Protein AF-A0A9N9H6V6-F1 (afdb_monomer_lite)

Radius of gyration: 28.89 Å; chains: 1; bounding box: 121×27×50 Å

Organism: NCBI:txid144539

Sequence (124 aa):
MPETIVQVNAAFPKPWKKKGILEARKWTPQAKNPKLVHQGFILYSNEDTIVSGQAYLSTGIEVHLPEGMAAMVSSIEGISTVGQPIAKLSLIPLASAQLVTAGQKQEVQPSPFVKNLTPDQEAR

Foldseek 3Di:
DDDDPDPDDDPDQDDWDDDPQKIKTAGDPLADDWDDDPFFTFAAASAADADDDDDDTDRRMDMDHDPQKDWDWAADDDGHHRGDGGITIGIDGNPPPPPPPPPDDPPPPDDPDDPDPDDPPDDD

pLDDT: mean 78.69, std 17.93, range [36.62, 96.75]

Structure (mmCIF, N/CA/C/O backbone):
data_AF-A0A9N9H6V6-F1
#
_entry.id   AF-A0A9N9H6V6-F1
#
loop_
_atom_site.group_PDB
_atom_site.id
_atom_site.type_symbol
_atom_site.label_atom_id
_atom_site.label_alt_id
_atom_site.label_comp_id
_atom_site.label_asym_id
_atom_site.label_entity_id
_atom_site.label_seq_id
_atom_site.pdbx_PDB_ins_code
_atom_site.Cartn_x
_atom_site.Cartn_y
_atom_site.Cartn_z
_atom_site.occupancy
_atom_site.B_iso_or_equiv
_atom_site.auth_seq_id
_atom_site.auth_comp_id
_atom_site.auth_asym_id
_atom_site.auth_atom_id
_atom_site.pdbx_PDB_model_num
ATOM 1 N N . MET A 1 1 ? 47.845 -2.190 16.247 1.00 60.12 1 MET A N 1
ATOM 2 C CA . MET A 1 1 ? 47.182 -1.501 15.119 1.00 60.12 1 MET A CA 1
ATOM 3 C C . MET A 1 1 ? 45.756 -1.211 15.562 1.00 60.12 1 MET A C 1
ATOM 5 O O . MET A 1 1 ? 45.148 -2.147 16.063 1.00 60.12 1 MET A O 1
ATOM 9 N N . PRO A 1 2 ? 45.246 0.031 15.512 1.00 66.06 2 PRO A N 1
ATOM 10 C CA . PRO A 1 2 ? 43.858 0.288 15.883 1.00 66.06 2 PRO A CA 1
ATOM 11 C C . PRO A 1 2 ? 42.924 -0.251 14.794 1.00 66.06 2 PRO A C 1
ATOM 13 O O . PRO A 1 2 ? 43.067 0.083 13.618 1.00 66.06 2 PRO A O 1
ATOM 16 N N . GLU A 1 3 ? 41.989 -1.110 15.188 1.00 65.75 3 GLU A N 1
ATOM 17 C CA . GLU A 1 3 ? 40.934 -1.615 14.315 1.00 65.75 3 GLU A CA 1
ATOM 18 C C . GLU A 1 3 ? 39.968 -0.474 13.992 1.00 65.75 3 GLU A C 1
ATOM 20 O O . GLU A 1 3 ? 39.376 0.144 14.877 1.00 65.75 3 GLU A O 1
ATOM 25 N N . THR A 1 4 ? 39.826 -0.158 12.707 1.00 71.06 4 THR A N 1
ATOM 26 C CA . THR A 1 4 ? 38.806 0.788 12.254 1.00 71.06 4 THR A CA 1
ATOM 27 C C . THR A 1 4 ? 37.481 0.041 12.186 1.00 71.06 4 THR A C 1
ATOM 29 O O . THR A 1 4 ? 37.255 -0.751 11.273 1.00 71.06 4 THR A O 1
ATOM 32 N N . ILE A 1 5 ? 36.603 0.279 13.158 1.00 69.50 5 ILE A N 1
ATOM 33 C CA . ILE A 1 5 ? 35.233 -0.236 13.131 1.00 69.50 5 ILE A CA 1
ATOM 34 C C . ILE A 1 5 ? 34.461 0.562 12.076 1.00 69.50 5 ILE A C 1
ATOM 36 O O . ILE A 1 5 ? 34.064 1.705 12.303 1.00 69.50 5 ILE A O 1
ATOM 40 N N . VAL A 1 6 ? 34.253 -0.031 10.901 1.00 67.94 6 VAL A N 1
ATOM 41 C CA . VAL A 1 6 ? 33.362 0.532 9.881 1.00 67.94 6 VAL A CA 1
ATOM 42 C C . VAL A 1 6 ? 31.928 0.227 10.300 1.00 67.94 6 VAL A C 1
ATOM 44 O O . VAL A 1 6 ? 31.446 -0.894 10.151 1.00 67.94 6 VAL A O 1
ATOM 47 N N . GLN A 1 7 ? 31.234 1.224 10.844 1.00 68.25 7 GLN A N 1
ATOM 48 C CA . GLN A 1 7 ? 29.812 1.110 11.148 1.00 68.25 7 GLN A CA 1
ATOM 49 C C . GLN A 1 7 ? 29.014 1.066 9.834 1.00 68.25 7 GLN A C 1
ATOM 51 O O . GLN A 1 7 ? 28.751 2.092 9.204 1.00 68.25 7 GLN A O 1
ATOM 56 N N . VAL A 1 8 ? 28.629 -0.137 9.405 1.00 69.75 8 VAL A N 1
ATOM 57 C CA . VAL A 1 8 ? 27.751 -0.341 8.247 1.00 69.75 8 VAL A CA 1
ATOM 58 C C . VAL A 1 8 ? 26.317 -0.027 8.669 1.00 69.75 8 VAL A C 1
ATOM 60 O O . VAL A 1 8 ? 25.611 -0.872 9.214 1.00 69.75 8 VAL A O 1
ATOM 63 N N . ASN A 1 9 ? 25.864 1.202 8.426 1.00 74.00 9 ASN A N 1
ATOM 64 C CA . ASN A 1 9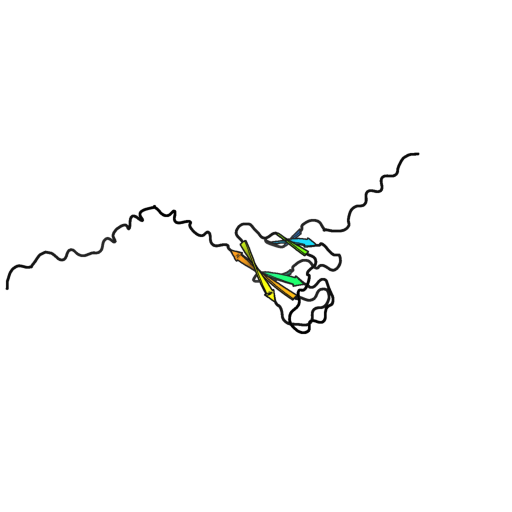 ? 24.448 1.532 8.569 1.00 74.00 9 ASN A CA 1
ATOM 65 C C . ASN A 1 9 ? 23.681 0.940 7.379 1.00 74.00 9 ASN A C 1
ATOM 67 O O . ASN A 1 9 ? 23.828 1.401 6.245 1.00 74.00 9 ASN A O 1
ATOM 71 N N . ALA A 1 10 ? 22.859 -0.081 7.631 1.00 76.81 10 ALA A N 1
ATOM 72 C CA . ALA A 1 10 ? 21.990 -0.654 6.611 1.00 76.81 10 ALA A CA 1
ATOM 73 C C . ALA A 1 10 ? 21.086 0.443 6.019 1.00 76.81 10 ALA A C 1
ATOM 75 O O . ALA A 1 10 ? 20.392 1.164 6.737 1.00 76.81 10 ALA A O 1
ATOM 76 N N . ALA A 1 11 ? 21.092 0.589 4.691 1.00 86.75 11 ALA A N 1
ATOM 77 C CA . ALA A 1 11 ? 20.320 1.634 4.018 1.00 86.75 11 ALA A CA 1
ATOM 78 C C . ALA A 1 11 ? 18.799 1.419 4.129 1.00 86.75 11 ALA A C 1
ATOM 80 O O . ALA A 1 11 ? 18.043 2.380 3.934 1.00 86.75 11 ALA A O 1
ATOM 81 N N . PHE A 1 12 ? 18.373 0.185 4.419 1.00 89.00 12 PHE A N 1
ATOM 82 C CA . PHE A 1 12 ? 16.990 -0.254 4.563 1.00 89.00 12 PHE A CA 1
ATOM 83 C C . PHE A 1 12 ? 16.859 -1.276 5.715 1.00 89.00 12 PHE A C 1
ATOM 85 O O . PHE A 1 12 ? 17.829 -1.984 5.988 1.00 89.00 12 PHE A O 1
ATOM 92 N N . PRO A 1 13 ? 15.686 -1.373 6.371 1.00 93.25 13 PRO A N 1
ATOM 93 C CA . PRO A 1 13 ? 14.495 -0.565 6.122 1.00 93.25 13 PRO A CA 1
ATOM 94 C C . PRO A 1 13 ? 14.704 0.907 6.501 1.00 93.25 13 PRO A C 1
ATOM 96 O O . PRO A 1 13 ? 15.495 1.246 7.379 1.00 93.25 13 PRO A O 1
ATOM 99 N N .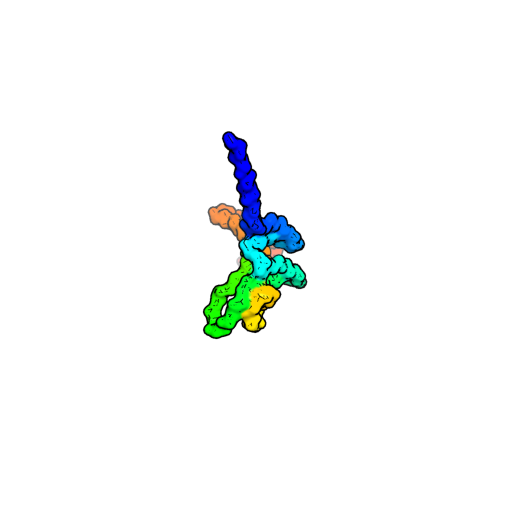 LYS A 1 14 ? 14.014 1.815 5.805 1.00 93.81 14 LYS A N 1
ATOM 100 C CA . LYS A 1 14 ? 14.007 3.232 6.196 1.00 93.81 14 LYS A CA 1
ATOM 101 C C . LYS A 1 14 ? 13.256 3.402 7.524 1.00 93.81 14 LYS A C 1
ATOM 103 O O . LYS A 1 14 ? 12.379 2.594 7.823 1.00 93.81 14 LYS A O 1
ATOM 108 N N . PRO A 1 15 ? 13.533 4.469 8.293 1.00 94.25 15 PRO A N 1
ATOM 109 C CA . PRO A 1 15 ? 12.730 4.798 9.464 1.00 94.25 15 PRO A CA 1
ATOM 110 C C . PRO A 1 15 ? 11.243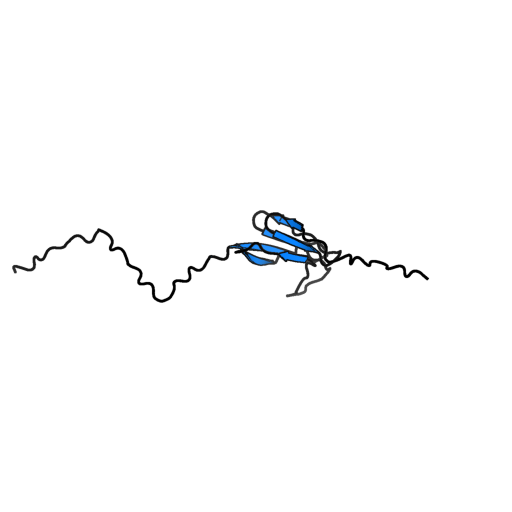 4.938 9.118 1.00 94.25 15 PRO A C 1
ATOM 112 O O . PRO A 1 15 ? 10.896 5.345 8.001 1.00 94.25 15 PRO A O 1
ATOM 115 N N . TRP A 1 16 ? 10.383 4.635 10.091 1.00 95.00 16 TRP A N 1
ATOM 116 C CA . TRP A 1 16 ? 8.938 4.815 9.989 1.00 95.00 16 TRP A CA 1
ATOM 117 C C . TRP A 1 16 ? 8.574 6.265 9.667 1.00 95.00 16 TRP A C 1
ATOM 119 O O . TRP A 1 16 ? 9.169 7.211 10.188 1.00 95.00 16 TRP A O 1
ATOM 129 N N . LYS A 1 17 ? 7.587 6.446 8.786 1.00 93.44 17 LYS A N 1
ATOM 130 C CA . LYS A 1 17 ? 7.048 7.757 8.422 1.00 93.44 17 LYS A CA 1
ATOM 131 C C . LYS A 1 17 ? 5.531 7.737 8.502 1.00 93.44 17 LYS A C 1
ATOM 133 O O . LYS A 1 17 ? 4.878 6.931 7.842 1.00 93.44 17 LYS A O 1
ATOM 138 N N . LYS A 1 18 ? 4.980 8.692 9.245 1.00 91.50 18 LYS A N 1
ATOM 139 C CA . LYS A 1 18 ? 3.538 8.901 9.351 1.00 91.50 18 LYS A CA 1
ATOM 140 C C . LYS A 1 18 ? 2.982 9.586 8.098 1.00 91.50 18 LYS A C 1
ATOM 142 O O . LYS A 1 18 ? 3.565 10.544 7.578 1.00 91.50 18 LYS A O 1
ATOM 147 N N . LYS A 1 19 ? 1.856 9.081 7.599 1.00 87.00 19 LYS A N 1
ATOM 148 C CA . LYS A 1 19 ? 1.097 9.568 6.440 1.00 87.00 19 LYS A CA 1
ATOM 149 C C . LYS A 1 19 ? -0.384 9.618 6.807 1.00 87.00 19 LYS A C 1
ATOM 151 O O . LYS A 1 19 ? -1.130 8.668 6.600 1.00 87.00 19 LYS A O 1
ATOM 156 N N . GLY A 1 20 ? -0.808 10.747 7.371 1.00 87.25 20 GLY A N 1
ATOM 157 C CA . GLY A 1 20 ? -2.139 10.858 7.966 1.00 87.25 20 GLY A CA 1
ATOM 158 C C . GLY A 1 20 ? -2.253 9.915 9.162 1.00 87.25 20 GLY A C 1
ATOM 159 O O . GLY A 1 20 ? -1.471 10.028 10.105 1.00 87.25 20 GLY A O 1
ATOM 160 N N . ILE A 1 21 ? -3.197 8.977 9.098 1.00 88.88 21 ILE A N 1
ATOM 161 C CA . ILE A 1 21 ? -3.403 7.957 10.136 1.00 88.88 21 ILE A CA 1
ATOM 162 C C . ILE A 1 21 ? -2.542 6.701 9.947 1.00 88.88 21 ILE A C 1
ATOM 164 O O . ILE A 1 21 ? -2.380 5.949 10.893 1.00 88.88 21 ILE A O 1
ATOM 168 N N . LEU A 1 22 ? -1.953 6.480 8.768 1.00 92.50 22 LEU A N 1
ATOM 169 C CA . LEU A 1 22 ? -1.137 5.297 8.482 1.00 92.50 22 LEU A CA 1
ATOM 170 C C . LEU A 1 22 ? 0.345 5.581 8.749 1.00 92.50 22 LEU A C 1
ATOM 172 O O . LEU A 1 22 ? 0.852 6.633 8.350 1.00 92.50 22 LEU A O 1
ATOM 176 N N . GLU A 1 23 ? 1.071 4.637 9.338 1.00 95.00 23 GLU A N 1
ATOM 177 C CA . GLU A 1 23 ? 2.536 4.669 9.363 1.00 95.00 23 GLU A CA 1
ATOM 178 C C . GLU A 1 23 ? 3.096 3.661 8.366 1.00 95.00 23 GLU A C 1
ATOM 180 O O . GLU A 1 23 ? 2.572 2.560 8.216 1.00 95.00 23 GLU A O 1
ATOM 185 N N . ALA A 1 24 ? 4.151 4.042 7.648 1.00 96.06 24 ALA A N 1
ATOM 186 C CA . ALA A 1 24 ? 4.783 3.170 6.669 1.00 96.06 24 ALA A CA 1
ATOM 187 C C . ALA A 1 24 ? 6.305 3.311 6.682 1.00 96.06 24 ALA A C 1
ATOM 189 O O . ALA A 1 24 ? 6.843 4.398 6.925 1.00 96.06 24 ALA A O 1
ATOM 190 N N . ARG A 1 25 ? 7.002 2.223 6.354 1.00 96.06 25 ARG A N 1
ATOM 191 C CA . ARG A 1 25 ? 8.445 2.217 6.093 1.00 96.06 25 ARG A CA 1
ATOM 192 C C . ARG A 1 25 ? 8.768 1.494 4.795 1.00 96.06 25 ARG A C 1
ATOM 194 O O . ARG A 1 25 ? 8.052 0.593 4.372 1.00 96.06 25 ARG A O 1
ATOM 201 N N . LYS A 1 26 ? 9.860 1.905 4.155 1.00 96.12 26 LYS A N 1
ATOM 202 C CA . LYS A 1 26 ? 10.345 1.297 2.910 1.00 96.12 26 LYS A CA 1
ATOM 203 C C . LYS A 1 26 ? 11.366 0.214 3.213 1.00 96.12 26 LYS A C 1
ATOM 205 O O . LYS A 1 26 ? 12.265 0.458 4.016 1.00 96.12 26 LYS A O 1
ATOM 210 N N . TRP A 1 27 ? 11.279 -0.898 2.501 1.00 96.00 27 TRP A N 1
ATOM 211 C CA . TRP A 1 27 ? 12.231 -2.009 2.534 1.00 96.00 27 TRP A CA 1
ATOM 212 C C . TRP A 1 27 ? 13.151 -2.048 1.315 1.00 96.00 27 TRP A C 1
ATOM 214 O O . TRP A 1 27 ? 14.244 -2.595 1.400 1.00 96.00 27 TRP A O 1
ATOM 224 N N . THR A 1 28 ? 12.748 -1.425 0.206 1.00 93.94 28 THR A N 1
ATOM 225 C CA . THR A 1 28 ? 13.539 -1.383 -1.030 1.00 93.94 28 THR A CA 1
ATOM 226 C C . THR A 1 28 ? 13.723 0.052 -1.535 1.00 93.94 28 THR A C 1
ATOM 228 O O . THR A 1 28 ? 12.918 0.939 -1.217 1.00 93.94 28 THR A O 1
ATOM 231 N N . PRO A 1 29 ? 14.777 0.326 -2.325 1.00 92.25 29 PRO A N 1
ATOM 232 C CA . PRO A 1 29 ? 14.982 1.647 -2.916 1.00 92.25 29 PRO A CA 1
ATOM 233 C C . PRO A 1 29 ? 13.904 2.036 -3.935 1.00 92.25 29 PRO A C 1
ATOM 235 O O . PRO A 1 29 ? 13.592 3.221 -4.054 1.00 92.25 29 PRO A O 1
ATOM 238 N N . GLN A 1 30 ? 13.293 1.062 -4.612 1.00 93.81 30 GLN A N 1
ATOM 239 C CA . GLN A 1 30 ? 12.231 1.269 -5.602 1.00 93.81 30 GLN A CA 1
ATOM 240 C C . GLN A 1 30 ? 10.858 1.521 -4.962 1.00 93.81 30 GLN A C 1
ATOM 242 O O . GLN A 1 30 ? 9.961 2.056 -5.614 1.00 93.81 30 GLN A O 1
ATOM 247 N N . ALA A 1 31 ? 10.684 1.175 -3.682 1.00 95.25 31 ALA A N 1
ATOM 248 C CA . ALA A 1 31 ? 9.423 1.358 -2.978 1.00 95.25 31 ALA A CA 1
ATOM 249 C C . ALA A 1 31 ? 8.990 2.832 -2.950 1.00 95.25 31 ALA A C 1
ATOM 251 O O . ALA A 1 31 ? 9.777 3.740 -2.638 1.00 95.25 31 ALA A O 1
ATOM 252 N N . LYS A 1 32 ? 7.704 3.093 -3.196 1.00 94.69 32 LYS A N 1
ATOM 253 C CA . LYS A 1 32 ? 7.099 4.426 -3.047 1.00 94.69 32 LYS A CA 1
ATOM 254 C C . LYS A 1 32 ? 6.285 4.502 -1.761 1.00 94.69 32 LYS A C 1
ATOM 256 O O . LYS A 1 32 ? 5.703 3.526 -1.311 1.00 94.69 32 LYS A O 1
ATOM 261 N N . ASN A 1 33 ? 6.262 5.688 -1.149 1.00 93.75 33 ASN A N 1
ATOM 262 C CA . ASN A 1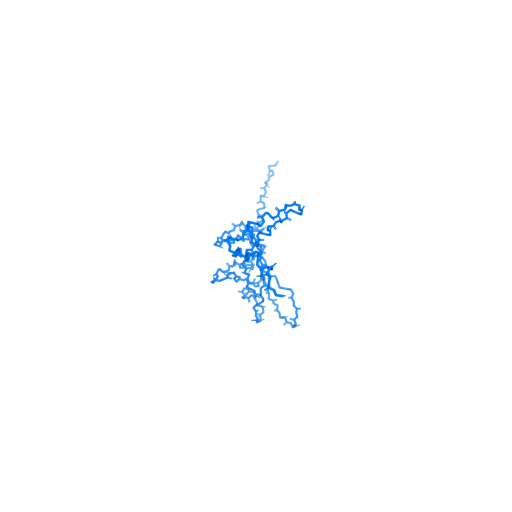 33 ? 5.395 5.901 0.009 1.00 93.75 33 ASN A CA 1
ATOM 263 C C . ASN A 1 33 ? 3.930 5.864 -0.449 1.00 93.75 33 ASN A C 1
ATOM 265 O O . ASN A 1 33 ? 3.645 6.420 -1.514 1.00 93.75 33 ASN A O 1
ATOM 269 N N . PRO A 1 34 ? 3.008 5.316 0.361 1.00 95.50 34 PRO A N 1
ATOM 270 C CA . PRO A 1 34 ? 1.587 5.375 0.056 1.00 95.50 34 PRO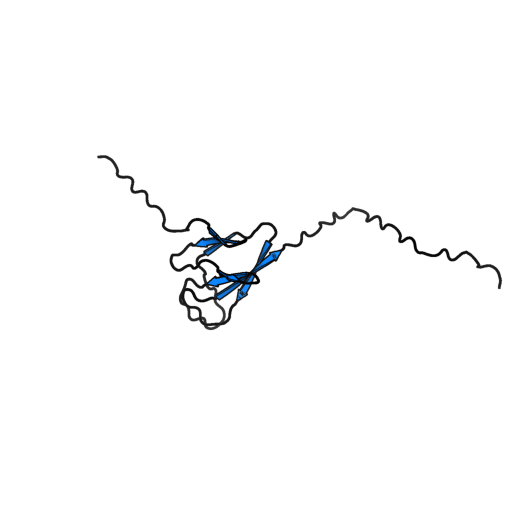 A CA 1
ATOM 271 C C . PRO A 1 34 ? 1.104 6.817 -0.115 1.00 95.50 34 PRO A C 1
ATOM 273 O O . PRO A 1 34 ? 1.522 7.718 0.626 1.00 95.50 34 PRO A O 1
ATOM 276 N N . LYS A 1 35 ? 0.205 7.038 -1.077 1.00 94.69 35 LYS A N 1
ATOM 277 C CA . LYS A 1 35 ? -0.421 8.348 -1.308 1.00 94.69 35 LYS A CA 1
ATOM 278 C C . LYS A 1 35 ? -1.832 8.356 -0.737 1.00 94.69 35 LYS A C 1
ATOM 280 O O . LYS A 1 35 ? -2.668 7.574 -1.176 1.00 94.69 35 LYS A O 1
ATOM 285 N N . LEU A 1 36 ? -2.096 9.258 0.206 1.00 93.31 36 LEU A N 1
ATOM 286 C CA . LEU A 1 36 ? -3.434 9.467 0.755 1.00 93.31 36 LEU A CA 1
ATOM 287 C C . LEU A 1 36 ? -4.391 9.972 -0.339 1.00 93.31 36 LEU A C 1
ATOM 289 O O . LEU A 1 36 ? -4.069 10.907 -1.076 1.00 93.31 36 LEU A O 1
ATOM 293 N N . VAL A 1 37 ? -5.563 9.350 -0.420 1.00 90.81 37 VAL A N 1
ATOM 294 C CA . VAL A 1 37 ? -6.707 9.725 -1.263 1.00 90.81 37 VAL A CA 1
ATOM 295 C C . VAL A 1 37 ? -7.983 9.720 -0.413 1.00 90.81 37 VAL A C 1
ATOM 297 O O . VAL A 1 37 ? -7.956 9.263 0.727 1.00 90.81 37 VAL A O 1
ATOM 300 N N . HIS A 1 38 ? -9.102 10.212 -0.958 1.00 80.75 38 HIS A N 1
ATOM 301 C CA . HIS A 1 38 ? -10.344 10.510 -0.218 1.00 80.75 38 HIS A CA 1
ATOM 302 C C . HIS A 1 38 ? -10.831 9.389 0.731 1.00 80.75 38 HIS A C 1
ATOM 304 O O . HIS A 1 38 ? -11.442 9.682 1.748 1.00 80.75 38 HIS A O 1
ATOM 310 N N . GLN A 1 39 ? -10.538 8.113 0.433 1.00 82.81 39 GLN A N 1
ATOM 311 C CA . GLN A 1 39 ? -10.941 6.954 1.250 1.00 82.81 39 GLN A CA 1
ATOM 312 C C . GLN A 1 39 ? -9.863 5.856 1.332 1.00 82.81 39 GLN A C 1
ATOM 314 O O . GLN A 1 39 ? -10.156 4.663 1.186 1.00 82.81 39 GLN A O 1
ATOM 319 N N . GLY A 1 40 ? -8.595 6.236 1.484 1.00 92.38 40 GLY A N 1
ATOM 320 C CA . GLY A 1 40 ? -7.521 5.264 1.685 1.00 92.38 40 GLY A CA 1
ATOM 321 C C . GLY A 1 40 ? -6.182 5.711 1.127 1.00 92.38 40 GLY A C 1
ATOM 322 O O . GLY A 1 40 ? -5.908 6.900 0.987 1.00 92.38 40 GLY A O 1
ATOM 323 N N . PHE A 1 41 ? -5.349 4.737 0.791 1.00 95.81 41 PHE A N 1
ATOM 324 C CA . PHE A 1 41 ? -3.986 4.949 0.341 1.00 95.81 41 PHE A CA 1
ATOM 325 C C . PHE A 1 41 ? -3.730 4.191 -0.951 1.00 95.81 41 PHE A C 1
ATOM 327 O O . PHE A 1 41 ? -3.997 2.997 -1.040 1.00 95.81 41 PHE A O 1
ATOM 334 N N . ILE A 1 42 ? -3.185 4.878 -1.949 1.00 95.62 42 ILE A N 1
ATOM 335 C CA . ILE A 1 42 ? -2.701 4.228 -3.164 1.00 95.62 42 ILE A CA 1
ATOM 336 C C . ILE A 1 42 ? -1.349 3.583 -2.869 1.00 95.62 42 ILE A C 1
ATOM 338 O O . ILE A 1 42 ? -0.437 4.250 -2.366 1.00 95.62 42 ILE A O 1
ATOM 342 N N . LEU A 1 43 ? -1.251 2.296 -3.187 1.00 95.62 43 LEU A N 1
ATOM 343 C CA . LEU A 1 43 ? -0.042 1.487 -3.137 1.00 95.62 43 LEU A CA 1
ATOM 344 C C . LEU A 1 43 ? 0.544 1.364 -4.542 1.00 95.62 43 LEU A C 1
ATOM 346 O O . LEU A 1 43 ? -0.189 1.323 -5.533 1.00 95.62 43 LEU A O 1
ATOM 350 N N . TYR A 1 44 ? 1.867 1.295 -4.612 1.00 95.06 44 TYR A N 1
ATOM 351 C CA . TYR A 1 44 ? 2.606 1.303 -5.867 1.00 95.06 44 TYR A CA 1
ATOM 352 C C . TYR A 1 44 ? 3.460 0.050 -5.995 1.00 95.06 44 TYR A C 1
ATOM 354 O O . TYR A 1 44 ? 4.016 -0.391 -4.989 1.00 95.06 44 TYR A O 1
ATOM 362 N N . SER A 1 45 ? 3.612 -0.460 -7.217 1.00 93.88 45 SER A N 1
ATOM 363 C CA . SER A 1 45 ? 4.564 -1.540 -7.487 1.00 93.88 45 SER A CA 1
ATOM 364 C C . SER A 1 45 ? 5.991 -1.083 -7.196 1.00 93.88 45 SER A C 1
ATOM 366 O O . SER A 1 45 ? 6.349 0.062 -7.500 1.00 93.88 45 SER A O 1
ATOM 368 N N . ASN A 1 46 ? 6.824 -1.967 -6.652 1.00 94.69 46 ASN A N 1
ATOM 369 C CA . ASN A 1 46 ? 8.275 -1.759 -6.604 1.00 94.69 46 ASN A CA 1
ATOM 370 C C . ASN A 1 46 ? 9.042 -2.610 -7.627 1.00 94.69 46 ASN A C 1
ATOM 372 O O . ASN A 1 46 ? 10.272 -2.644 -7.564 1.00 94.69 46 ASN A O 1
ATOM 376 N N . GLU A 1 47 ? 8.335 -3.272 -8.540 1.00 89.75 47 GLU A N 1
ATOM 377 C CA . GLU A 1 47 ? 8.893 -4.143 -9.576 1.00 89.75 47 GLU A CA 1
ATOM 378 C C . GLU A 1 47 ? 8.214 -3.927 -10.936 1.00 89.75 47 GLU A C 1
ATOM 380 O O . GLU A 1 47 ? 7.063 -3.487 -11.021 1.00 89.75 47 GLU A O 1
ATOM 385 N N . ASP A 1 48 ? 8.951 -4.216 -12.006 1.00 85.00 48 ASP A N 1
ATOM 386 C CA . ASP A 1 48 ? 8.424 -4.247 -13.367 1.00 85.00 48 ASP A CA 1
ATOM 387 C C . ASP A 1 48 ? 7.954 -5.669 -13.659 1.00 85.00 48 ASP A C 1
ATOM 389 O O . ASP A 1 48 ? 8.735 -6.616 -13.561 1.00 85.00 48 ASP A O 1
ATOM 393 N N . THR A 1 49 ? 6.674 -5.858 -13.980 1.00 79.12 49 THR A N 1
ATOM 394 C CA . THR A 1 49 ? 6.139 -7.197 -14.258 1.00 79.12 49 THR A CA 1
ATOM 395 C C . THR A 1 49 ? 4.984 -7.132 -15.245 1.00 79.12 49 THR A C 1
ATOM 397 O O . THR A 1 49 ? 4.000 -6.422 -15.051 1.00 79.12 49 THR A O 1
ATOM 400 N N . ILE A 1 50 ? 5.076 -7.944 -16.298 1.00 76.81 50 ILE A N 1
ATOM 401 C CA . ILE A 1 50 ? 3.954 -8.197 -17.199 1.00 76.81 50 ILE A CA 1
ATOM 402 C C . ILE A 1 50 ? 3.120 -9.318 -16.582 1.00 76.81 50 ILE A C 1
ATOM 404 O O . ILE A 1 50 ? 3.565 -10.461 -16.502 1.00 76.81 50 ILE A O 1
ATOM 408 N N . VAL A 1 51 ? 1.909 -8.992 -16.139 1.00 72.88 51 VAL A N 1
ATOM 409 C CA . VAL A 1 51 ? 0.994 -9.964 -15.534 1.00 72.88 51 VAL A CA 1
ATOM 410 C C . VAL A 1 51 ? 0.056 -10.510 -16.608 1.00 72.88 51 VAL A C 1
ATOM 412 O O . VAL A 1 51 ? -0.733 -9.767 -17.183 1.00 72.88 51 VAL A O 1
ATOM 415 N N . SER A 1 52 ? 0.130 -11.815 -16.871 1.00 73.00 52 SER A N 1
ATOM 416 C CA . SER A 1 52 ? -0.837 -12.545 -17.704 1.00 73.00 52 SER A CA 1
ATOM 417 C C . SER A 1 52 ? -1.686 -13.451 -16.810 1.00 73.00 52 SER A C 1
ATOM 419 O O . SER A 1 52 ? -1.347 -14.612 -16.605 1.00 73.00 52 SER A O 1
ATOM 421 N N . GLY A 1 53 ? -2.758 -12.908 -16.223 1.00 78.94 53 GLY A N 1
ATOM 422 C CA . GLY A 1 53 ? -3.630 -13.622 -15.280 1.00 78.94 53 GLY A CA 1
ATOM 423 C C . GLY A 1 53 ? -3.545 -13.072 -13.854 1.00 78.94 53 GLY A C 1
ATOM 424 O O . GLY A 1 53 ? -3.603 -11.862 -13.655 1.00 78.94 53 GLY A O 1
ATOM 425 N N . GLN A 1 54 ? -3.443 -13.952 -12.855 1.00 82.06 54 GLN A N 1
ATOM 426 C CA . GLN A 1 54 ? -3.290 -13.562 -11.448 1.00 82.06 54 GLN A CA 1
ATOM 427 C C . GLN A 1 54 ? -1.819 -13.633 -11.032 1.00 82.06 54 GLN A C 1
ATOM 429 O O . GLN A 1 54 ? -1.145 -14.625 -11.298 1.00 82.06 54 GLN A O 1
ATOM 434 N N . ALA A 1 55 ? -1.330 -12.594 -10.356 1.00 83.56 55 ALA A N 1
ATOM 435 C CA . ALA A 1 55 ? 0.023 -12.549 -9.811 1.00 83.56 55 ALA A CA 1
ATOM 436 C C . ALA A 1 55 ? 0.044 -11.832 -8.458 1.00 83.56 55 ALA A C 1
ATOM 438 O O . ALA A 1 55 ? -0.784 -10.961 -8.185 1.00 83.56 55 ALA A O 1
ATOM 439 N N . TYR A 1 56 ? 1.029 -12.181 -7.633 1.00 86.75 56 TYR A N 1
ATOM 440 C CA . TYR A 1 56 ? 1.382 -11.408 -6.449 1.00 86.75 56 TYR A CA 1
ATOM 441 C C . TYR A 1 56 ? 2.371 -10.322 -6.855 1.00 86.75 56 TYR A C 1
ATOM 443 O O . TYR A 1 56 ? 3.397 -10.626 -7.453 1.00 86.75 56 TYR A O 1
ATOM 451 N N . LEU A 1 57 ? 2.048 -9.074 -6.525 1.00 88.75 57 LEU A N 1
ATOM 452 C CA . LEU A 1 57 ? 2.900 -7.919 -6.786 1.00 88.75 57 LEU A CA 1
ATOM 453 C C . LEU A 1 57 ? 3.399 -7.342 -5.469 1.00 88.75 57 LEU A C 1
ATOM 455 O O . LEU A 1 57 ? 2.628 -7.174 -4.516 1.00 88.75 57 LEU A O 1
ATOM 459 N N . SER A 1 58 ? 4.682 -7.012 -5.423 1.00 91.56 58 SER A N 1
ATOM 460 C CA . SER A 1 58 ? 5.295 -6.391 -4.258 1.00 91.56 58 SER A CA 1
ATOM 461 C C . SER A 1 58 ? 5.192 -4.864 -4.305 1.00 91.56 58 SER A C 1
ATOM 463 O O . SER A 1 58 ? 5.211 -4.222 -5.358 1.00 91.56 58 SER A O 1
ATOM 465 N N . THR A 1 59 ? 5.085 -4.262 -3.120 1.00 94.50 59 THR A N 1
ATOM 466 C CA . THR A 1 59 ? 5.111 -2.799 -2.928 1.00 94.50 59 THR A CA 1
ATOM 467 C C . THR A 1 59 ? 6.423 -2.310 -2.311 1.00 94.50 59 THR A C 1
ATOM 469 O O . THR A 1 59 ? 6.697 -1.106 -2.282 1.00 94.50 59 THR A O 1
ATOM 472 N N . GLY A 1 60 ? 7.234 -3.232 -1.777 1.00 95.81 60 GLY A N 1
ATOM 473 C CA . GLY A 1 60 ? 8.480 -2.929 -1.073 1.00 95.81 60 GLY A CA 1
ATOM 474 C C . GLY A 1 60 ? 8.304 -2.070 0.185 1.00 95.81 60 GLY A C 1
ATOM 475 O O . GLY A 1 60 ? 9.269 -1.442 0.631 1.00 95.81 60 GLY A O 1
ATOM 476 N N . ILE A 1 61 ? 7.095 -1.998 0.749 1.00 96.75 61 ILE A N 1
ATOM 477 C CA . ILE A 1 61 ? 6.808 -1.270 1.987 1.00 96.75 61 ILE A CA 1
ATOM 478 C C . ILE A 1 61 ? 6.208 -2.183 3.048 1.00 96.75 61 ILE A C 1
ATOM 480 O O . ILE A 1 61 ? 5.624 -3.221 2.758 1.00 96.75 61 ILE A O 1
ATOM 484 N N . GLU A 1 62 ? 6.305 -1.726 4.285 1.00 96.50 62 GLU A N 1
ATOM 485 C CA . GLU A 1 62 ? 5.547 -2.242 5.413 1.00 96.50 62 GLU A CA 1
ATOM 486 C C . GLU A 1 62 ? 4.685 -1.117 5.972 1.00 96.50 62 GLU A C 1
ATOM 488 O O . GLU A 1 62 ? 5.098 0.050 5.964 1.00 96.50 62 GLU A O 1
ATOM 493 N N . VAL A 1 63 ? 3.488 -1.471 6.432 1.00 95.62 63 VAL A N 1
ATOM 494 C CA . VAL A 1 63 ? 2.512 -0.533 6.982 1.00 95.62 63 VAL A CA 1
ATOM 495 C C . VAL A 1 63 ? 2.098 -0.964 8.380 1.00 95.62 63 VAL A C 1
ATOM 497 O O . VAL A 1 63 ? 1.935 -2.151 8.647 1.00 95.62 63 VAL A O 1
ATOM 500 N N . HIS A 1 64 ? 1.898 0.014 9.252 1.00 95.06 64 HIS A N 1
ATOM 501 C CA . HIS A 1 64 ? 1.314 -0.175 10.568 1.00 95.06 64 HIS A CA 1
ATOM 502 C C . HIS A 1 64 ? -0.073 0.465 10.563 1.00 95.06 64 HIS A C 1
ATOM 504 O O . HIS A 1 64 ? -0.231 1.653 10.255 1.00 95.06 64 HIS A O 1
ATOM 510 N N . LEU A 1 65 ? -1.084 -0.363 10.822 1.00 93.00 65 LEU A N 1
ATOM 511 C CA . LEU A 1 65 ? -2.473 0.068 10.880 1.00 93.00 65 LEU A CA 1
ATOM 512 C C . LEU A 1 65 ? -2.754 0.705 12.245 1.00 93.00 65 LEU A C 1
ATOM 514 O O . LEU A 1 65 ? -2.221 0.226 13.245 1.00 93.00 65 LEU A O 1
ATOM 518 N N . PRO A 1 66 ? -3.595 1.750 12.310 1.00 90.88 66 PRO A N 1
ATOM 519 C CA . PRO A 1 66 ? -4.087 2.250 13.586 1.00 90.88 66 PRO A CA 1
ATOM 520 C C . PRO A 1 66 ? -4.776 1.147 14.389 1.00 90.88 66 PRO A C 1
ATOM 522 O O . PRO A 1 66 ? -5.425 0.266 13.820 1.00 90.88 66 PRO A O 1
ATOM 525 N N . GLU A 1 67 ? -4.691 1.245 15.712 1.00 90.75 67 GLU A N 1
ATOM 526 C CA . GLU A 1 67 ? -5.432 0.367 16.611 1.00 90.75 67 GLU A CA 1
ATOM 527 C C . GLU A 1 67 ? -6.939 0.421 16.314 1.00 90.75 67 GLU A C 1
ATOM 529 O O . GLU A 1 67 ? -7.494 1.476 15.999 1.00 90.75 67 GLU A O 1
ATOM 534 N N . GLY A 1 68 ? -7.596 -0.739 16.374 1.00 90.44 68 GLY A N 1
ATOM 535 C CA . GLY A 1 68 ? -9.024 -0.856 16.079 1.00 90.44 68 GLY A CA 1
ATOM 536 C C . GLY A 1 68 ? -9.379 -0.734 14.594 1.00 90.44 68 GLY A C 1
ATOM 537 O O . GLY A 1 68 ? -10.558 -0.615 14.275 1.00 90.44 68 GLY A O 1
ATOM 538 N N . MET A 1 69 ? -8.406 -0.779 13.678 1.00 91.56 69 MET A N 1
ATOM 539 C CA . MET A 1 69 ? -8.650 -0.754 12.232 1.00 91.56 69 MET A CA 1
ATOM 540 C C . MET A 1 69 ? -8.129 -2.027 11.553 1.00 91.56 69 MET A C 1
ATOM 542 O O . MET A 1 69 ? -7.053 -2.531 11.864 1.00 91.56 69 MET A O 1
ATOM 546 N N . ALA A 1 70 ? -8.867 -2.505 10.558 1.00 91.75 70 ALA A N 1
ATOM 547 C CA . ALA A 1 70 ? -8.417 -3.469 9.563 1.00 91.75 70 ALA A CA 1
ATOM 548 C C . ALA A 1 70 ? -8.092 -2.760 8.239 1.00 91.75 70 ALA A C 1
ATOM 550 O O . ALA A 1 70 ? -8.521 -1.630 7.996 1.00 91.75 70 ALA A O 1
ATOM 551 N N . ALA A 1 71 ? -7.352 -3.436 7.360 1.00 92.62 71 ALA A N 1
ATOM 552 C CA . ALA A 1 71 ? -7.082 -2.966 6.008 1.00 92.62 71 ALA A CA 1
ATOM 553 C C . ALA A 1 71 ? -7.747 -3.880 4.979 1.00 92.62 71 ALA A C 1
ATOM 555 O O . ALA A 1 71 ? -7.586 -5.096 5.014 1.00 92.62 71 ALA A O 1
ATOM 556 N N . MET A 1 72 ? -8.441 -3.272 4.026 1.00 94.56 72 MET A N 1
ATOM 557 C CA . MET A 1 72 ? -8.912 -3.925 2.814 1.00 94.56 72 MET A CA 1
ATOM 558 C C . MET A 1 72 ? -8.057 -3.454 1.644 1.00 94.56 72 MET A C 1
ATOM 560 O O . MET A 1 72 ? -7.927 -2.251 1.407 1.00 94.56 72 MET A O 1
ATOM 564 N N . VAL A 1 73 ? -7.476 -4.401 0.913 1.00 94.00 73 VAL A N 1
ATOM 565 C CA . VAL A 1 73 ? -6.684 -4.126 -0.287 1.00 94.00 73 VAL A CA 1
ATOM 566 C C . VAL A 1 73 ? -7.530 -4.465 -1.506 1.00 94.00 73 VAL A C 1
ATOM 568 O O . VAL A 1 73 ? -7.988 -5.592 -1.656 1.00 94.00 73 VAL A O 1
ATOM 571 N N . SER A 1 74 ? -7.742 -3.473 -2.364 1.00 91.75 74 SER A N 1
ATOM 572 C CA . SER A 1 74 ? -8.467 -3.612 -3.630 1.00 91.75 74 SER A CA 1
ATOM 573 C C . SER A 1 74 ? -7.512 -3.355 -4.789 1.00 91.75 74 SER A C 1
ATOM 575 O O . SER A 1 74 ? -6.735 -2.399 -4.743 1.00 91.75 74 SER A O 1
ATOM 577 N N . SER A 1 75 ? -7.528 -4.219 -5.801 1.00 87.62 75 SER A N 1
ATOM 578 C CA . SER A 1 75 ? -6.674 -4.081 -6.981 1.00 87.62 75 SER A CA 1
ATOM 579 C C . SER A 1 75 ? -7.079 -2.874 -7.822 1.00 87.62 75 SER A C 1
ATOM 581 O O . SER A 1 75 ? -8.258 -2.534 -7.920 1.00 87.62 75 SER A O 1
ATOM 583 N N . ILE A 1 76 ? -6.094 -2.249 -8.459 1.00 86.38 76 ILE A N 1
ATOM 584 C CA . ILE A 1 76 ? -6.312 -1.286 -9.539 1.00 86.38 76 ILE A CA 1
ATOM 585 C C . ILE A 1 76 ? -5.922 -2.004 -10.832 1.00 86.38 76 ILE A C 1
ATOM 587 O O . ILE A 1 76 ? -4.809 -2.512 -10.932 1.00 86.38 76 ILE A O 1
ATOM 591 N N . GLU A 1 77 ? -6.841 -2.092 -11.792 1.00 77.75 77 GLU A N 1
ATOM 592 C CA . GLU A 1 77 ? -6.584 -2.768 -13.067 1.00 77.75 77 GLU A CA 1
ATOM 593 C C . GLU A 1 77 ? -5.563 -1.994 -13.915 1.00 77.75 77 GLU A C 1
ATOM 595 O O . GLU A 1 77 ? -5.603 -0.762 -13.982 1.00 77.75 77 GLU A O 1
ATOM 600 N N . GLY A 1 78 ? -4.650 -2.713 -14.575 1.00 71.62 78 GLY A N 1
ATOM 601 C CA . GLY A 1 78 ? -3.659 -2.122 -15.473 1.00 71.62 78 GLY A CA 1
ATOM 602 C C . GLY A 1 78 ? -2.358 -2.918 -15.583 1.00 71.62 78 GLY A C 1
ATOM 603 O O . GLY A 1 78 ? -2.218 -4.011 -15.037 1.00 71.62 78 GLY A O 1
ATOM 604 N N . ILE A 1 79 ? -1.394 -2.349 -16.308 1.00 67.25 79 ILE A N 1
ATOM 605 C CA . ILE A 1 79 ? -0.033 -2.886 -16.437 1.00 67.25 79 ILE A CA 1
ATOM 606 C C . ILE A 1 79 ? 0.789 -2.458 -15.212 1.00 67.25 79 ILE A C 1
ATOM 608 O O . ILE A 1 79 ? 0.816 -1.275 -14.869 1.00 67.25 79 ILE A O 1
ATOM 612 N N . SER A 1 80 ? 1.496 -3.401 -14.583 1.00 75.38 80 SER A N 1
ATOM 613 C CA . SER A 1 80 ? 2.358 -3.130 -13.427 1.00 75.38 80 SER A CA 1
ATOM 614 C C . SER A 1 80 ? 3.791 -2.801 -13.858 1.00 75.38 80 SER A C 1
ATOM 616 O O . SER A 1 80 ? 4.559 -3.676 -14.255 1.00 75.38 80 SER A O 1
ATOM 618 N N . THR A 1 81 ? 4.170 -1.529 -13.760 1.00 80.56 81 THR A N 1
ATOM 619 C CA . THR A 1 81 ? 5.573 -1.089 -13.844 1.00 80.56 81 THR A CA 1
ATOM 620 C C . THR A 1 81 ? 5.985 -0.384 -12.558 1.00 80.56 81 THR A C 1
ATOM 622 O O . THR A 1 81 ? 5.129 0.065 -11.782 1.00 80.56 81 THR A O 1
ATOM 625 N N . VAL A 1 82 ? 7.292 -0.288 -12.304 1.00 85.38 82 VAL A N 1
ATOM 626 C CA . VAL A 1 82 ? 7.845 0.303 -11.084 1.00 85.38 82 VAL A CA 1
ATOM 627 C C . VAL A 1 82 ? 7.224 1.670 -10.846 1.00 85.38 82 VAL A C 1
ATOM 629 O O . VAL A 1 82 ? 7.328 2.618 -11.629 1.00 85.38 82 VAL A O 1
ATOM 632 N N . GLY A 1 83 ? 6.588 1.789 -9.688 1.00 83.94 83 GLY A N 1
ATOM 633 C CA . GLY A 1 83 ? 6.005 3.026 -9.237 1.00 83.94 83 GLY A CA 1
ATOM 634 C C . GLY A 1 83 ? 4.644 3.374 -9.833 1.00 83.94 83 GLY A C 1
ATOM 635 O O . GLY A 1 83 ? 4.199 4.498 -9.568 1.00 83.94 83 GLY A O 1
ATOM 636 N N . GLN A 1 84 ? 4.005 2.477 -10.585 1.00 88.88 84 GLN A N 1
ATOM 637 C CA . GLN A 1 84 ? 2.595 2.590 -10.963 1.00 88.88 84 GLN A CA 1
ATOM 638 C C . GLN A 1 84 ? 1.678 2.191 -9.804 1.00 88.88 84 GLN A C 1
ATOM 640 O O . GLN A 1 84 ? 2.066 1.354 -8.986 1.00 88.88 84 GLN A O 1
ATOM 645 N N . PRO A 1 85 ? 0.480 2.792 -9.694 1.00 91.62 85 PRO A N 1
ATOM 646 C CA . PRO A 1 85 ? -0.559 2.323 -8.786 1.00 91.62 85 PRO A CA 1
ATOM 647 C C . PRO A 1 85 ? -0.929 0.868 -9.083 1.00 91.62 85 PRO A C 1
ATOM 649 O O . PRO A 1 85 ? -1.221 0.545 -10.228 1.00 91.62 85 PRO A O 1
ATOM 652 N N . ILE A 1 86 ? -0.959 0.018 -8.058 1.00 92.56 86 ILE A N 1
ATOM 653 C CA . ILE A 1 86 ? -1.377 -1.392 -8.201 1.00 92.56 86 ILE A CA 1
ATOM 654 C C . ILE A 1 86 ? -2.527 -1.772 -7.276 1.00 92.56 86 ILE A C 1
ATOM 656 O O . ILE A 1 86 ? -3.261 -2.722 -7.540 1.00 92.56 86 ILE A O 1
ATOM 660 N N . ALA A 1 87 ? -2.712 -1.025 -6.188 1.00 93.25 87 ALA A N 1
ATOM 661 C CA . ALA A 1 87 ? -3.788 -1.285 -5.252 1.00 93.25 87 ALA A CA 1
ATOM 662 C C . ALA A 1 87 ? -4.198 -0.026 -4.490 1.00 93.25 87 ALA A C 1
ATOM 664 O O . ALA A 1 87 ? -3.426 0.926 -4.339 1.00 93.25 87 ALA A O 1
ATOM 665 N N . LYS A 1 88 ? -5.413 -0.054 -3.952 1.00 94.69 88 LYS A N 1
ATOM 666 C CA . LYS A 1 88 ? -5.907 0.887 -2.953 1.00 94.69 88 LYS A CA 1
ATOM 667 C C . LYS A 1 88 ? -6.099 0.147 -1.631 1.00 94.69 88 LYS A C 1
ATOM 669 O O . LYS A 1 88 ? -6.840 -0.833 -1.565 1.00 94.69 88 LYS A O 1
ATOM 674 N N . LEU A 1 89 ? -5.448 0.649 -0.586 1.00 95.38 89 LEU A N 1
ATOM 675 C CA . LEU A 1 89 ? -5.609 0.224 0.800 1.00 95.38 89 LEU A CA 1
ATOM 676 C C . LEU A 1 89 ? -6.639 1.121 1.487 1.00 95.38 89 LEU A C 1
ATOM 678 O O . LEU A 1 89 ? -6.400 2.314 1.685 1.00 95.38 89 LEU A O 1
ATOM 682 N N . SER A 1 90 ? -7.782 0.555 1.850 1.00 94.44 90 SER A N 1
ATOM 683 C CA . SER A 1 90 ? -8.835 1.225 2.613 1.00 94.44 90 SER A CA 1
ATOM 684 C C . SER A 1 90 ? -8.827 0.725 4.052 1.00 94.44 90 SER A C 1
ATOM 686 O O . SER A 1 90 ? -8.675 -0.468 4.296 1.00 94.44 90 SER A O 1
ATOM 688 N N . LEU A 1 91 ? -8.972 1.642 5.005 1.00 91.62 91 LEU A N 1
ATOM 689 C CA . LEU A 1 91 ? -9.006 1.316 6.428 1.00 91.62 91 LEU A CA 1
ATOM 690 C C . LEU A 1 91 ? -10.457 1.166 6.881 1.00 91.62 91 LEU A C 1
ATOM 692 O O . LEU A 1 91 ? -11.284 2.027 6.584 1.00 91.62 91 LEU A O 1
ATOM 696 N N . ILE A 1 92 ? -10.750 0.082 7.591 1.00 91.19 92 ILE A N 1
ATOM 697 C CA . ILE A 1 92 ? -12.091 -0.282 8.049 1.00 91.19 92 ILE A CA 1
ATOM 698 C C . ILE A 1 92 ? -12.059 -0.380 9.577 1.00 91.19 92 ILE A C 1
ATOM 700 O O . ILE A 1 92 ? -11.225 -1.123 10.092 1.00 91.19 92 ILE A O 1
ATOM 704 N N . PRO A 1 93 ? -12.932 0.325 10.314 1.00 89.69 93 PRO A N 1
ATOM 705 C CA . PRO A 1 93 ? -13.046 0.143 11.755 1.00 89.69 93 PRO A CA 1
ATOM 706 C C . PRO A 1 93 ? -13.424 -1.298 12.089 1.00 89.69 93 PRO A C 1
ATOM 708 O O . PRO A 1 93 ? -14.404 -1.832 11.565 1.00 89.69 93 PRO A O 1
ATOM 711 N N . LEU A 1 94 ? -12.661 -1.921 12.979 1.00 87.12 94 LEU A N 1
ATOM 712 C CA . LEU A 1 94 ? -13.075 -3.148 13.635 1.00 87.12 94 LEU A CA 1
ATOM 713 C C . LEU A 1 94 ? -14.213 -2.759 14.573 1.00 87.12 94 LEU A C 1
ATOM 715 O O . LEU A 1 94 ? -13.988 -2.116 15.597 1.00 87.12 94 LEU A O 1
ATOM 719 N N . ALA A 1 95 ? -15.447 -3.094 14.196 1.00 76.56 95 ALA A N 1
ATOM 720 C CA . ALA A 1 95 ? -16.562 -2.975 15.119 1.00 76.56 95 ALA A CA 1
ATOM 721 C C . ALA A 1 95 ? -16.185 -3.749 16.386 1.00 76.56 95 ALA A C 1
ATOM 723 O O . ALA A 1 95 ? -15.836 -4.930 16.317 1.00 76.56 95 ALA A O 1
ATOM 724 N N . SER A 1 96 ? -16.218 -3.076 17.534 1.00 56.97 96 SER A N 1
ATOM 725 C CA . SER A 1 96 ? -16.123 -3.736 18.824 1.00 56.97 96 SER A CA 1
ATOM 726 C C . SER A 1 96 ? -17.335 -4.649 18.930 1.00 56.97 96 SER A C 1
ATOM 728 O O . SER A 1 96 ? -18.438 -4.208 19.247 1.00 56.97 96 SER A O 1
ATOM 730 N N . ALA A 1 97 ? -17.155 -5.926 18.594 1.00 49.94 97 ALA A N 1
ATOM 731 C CA . ALA A 1 97 ? -18.136 -6.940 18.915 1.00 49.94 97 ALA A CA 1
ATOM 732 C C . ALA A 1 97 ? -18.361 -6.834 20.424 1.00 49.94 97 ALA A C 1
ATOM 734 O O . ALA A 1 97 ? -17.459 -7.120 21.213 1.00 49.94 97 ALA A O 1
ATOM 735 N N . GLN A 1 98 ? -19.532 -6.340 20.828 1.00 49.53 98 GLN A N 1
ATOM 736 C CA . GLN A 1 98 ? -19.971 -6.465 22.205 1.00 49.53 98 GLN A CA 1
ATOM 737 C C . GLN A 1 98 ? -20.008 -7.965 22.471 1.00 49.53 98 GLN A C 1
ATOM 739 O O . GLN A 1 98 ? -20.881 -8.673 21.971 1.00 49.53 98 GLN A O 1
ATOM 744 N N . LEU A 1 99 ? -19.006 -8.459 23.197 1.00 48.78 99 LEU A N 1
ATOM 745 C CA . LEU A 1 99 ? -19.053 -9.766 23.823 1.00 48.78 99 LEU A CA 1
ATOM 746 C C . LEU A 1 99 ? -20.244 -9.716 24.774 1.00 48.78 99 LEU A C 1
ATOM 748 O O . LEU A 1 99 ? -20.139 -9.230 25.897 1.00 48.78 99 LEU A O 1
ATOM 752 N N . VAL A 1 100 ? -21.405 -10.155 24.295 1.00 49.47 100 VAL A N 1
ATOM 753 C CA . VAL A 1 100 ? -22.528 -10.454 25.169 1.00 49.47 100 VAL A CA 1
ATOM 754 C C . VAL A 1 100 ? -22.088 -11.698 25.923 1.00 49.47 100 VAL A C 1
ATOM 756 O O . VAL A 1 100 ? -22.080 -12.800 25.373 1.00 49.47 100 VAL A O 1
ATOM 759 N N . THR A 1 101 ? -21.607 -11.518 27.149 1.00 48.38 101 THR A N 1
ATOM 760 C CA . THR A 1 101 ? -21.260 -12.631 28.027 1.00 48.38 101 THR A CA 1
ATOM 761 C C . THR A 1 101 ? -22.500 -13.511 28.141 1.00 48.38 101 THR A C 1
ATOM 763 O O . THR A 1 101 ? -23.538 -13.057 28.629 1.00 48.38 101 THR A O 1
ATOM 766 N N . ALA A 1 102 ? -22.423 -14.747 27.645 1.00 48.06 102 ALA A N 1
ATOM 767 C CA . ALA A 1 102 ? -23.502 -15.715 27.775 1.00 48.06 102 ALA A CA 1
ATOM 768 C C . ALA A 1 102 ? -23.849 -15.853 29.267 1.00 48.06 102 ALA A C 1
ATOM 770 O O . ALA A 1 102 ? -23.061 -16.396 30.037 1.00 48.06 102 ALA A O 1
ATOM 771 N N . GLY A 1 103 ? -24.985 -15.289 29.690 1.00 49.16 103 GLY A N 1
ATOM 772 C CA . GLY A 1 103 ? -25.427 -15.331 31.087 1.00 49.16 103 GLY A CA 1
ATOM 773 C C . GLY A 1 103 ? -25.979 -14.031 31.674 1.00 49.16 103 GLY A C 1
ATOM 774 O O . GLY A 1 103 ? -26.610 -14.095 32.728 1.00 49.16 103 GLY A O 1
ATOM 775 N N . GLN A 1 104 ? -25.831 -12.867 31.033 1.00 46.88 104 GLN A N 1
ATOM 776 C CA . GLN A 1 104 ? -26.584 -11.689 31.483 1.00 46.88 104 GLN A CA 1
ATOM 777 C C . GLN A 1 104 ? -28.031 -11.779 30.991 1.00 46.88 104 GLN A C 1
ATOM 779 O O . GLN A 1 104 ? -28.313 -11.616 29.805 1.00 46.88 104 GLN A O 1
ATOM 784 N N . LYS A 1 105 ? -28.958 -12.045 31.922 1.00 53.41 105 LYS A N 1
ATOM 785 C CA . LYS A 1 105 ? -30.388 -11.808 31.703 1.00 53.41 105 LYS A CA 1
ATOM 786 C C . LYS A 1 105 ? -30.549 -10.357 31.263 1.00 53.41 105 LYS A C 1
ATOM 788 O O . LYS A 1 105 ? -30.328 -9.441 32.049 1.00 53.41 105 LYS A O 1
ATOM 793 N N . GLN A 1 106 ? -30.928 -10.166 30.008 1.00 48.34 106 GLN A N 1
ATOM 794 C CA . GLN A 1 106 ? -31.409 -8.888 29.523 1.00 48.34 106 GLN A CA 1
ATOM 795 C C . GLN A 1 106 ? -32.717 -8.610 30.266 1.00 48.34 106 GLN A C 1
ATOM 797 O O . GLN A 1 106 ? -33.736 -9.251 30.010 1.00 48.34 106 GLN A O 1
ATOM 802 N N . GLU A 1 107 ? -32.672 -7.718 31.252 1.00 50.34 107 GLU A N 1
ATOM 803 C CA . GLU A 1 107 ? -33.878 -7.198 31.881 1.00 50.34 107 GLU A CA 1
ATOM 804 C C . GLU A 1 107 ? -34.542 -6.292 30.843 1.00 50.34 107 GLU A C 1
ATOM 806 O O . GLU A 1 107 ? -34.192 -5.126 30.662 1.00 50.34 107 GLU A O 1
ATOM 811 N N . VAL A 1 108 ? -35.425 -6.892 30.045 1.00 52.16 108 VAL A N 1
ATOM 812 C CA . VAL A 1 108 ? -36.266 -6.165 29.103 1.00 52.16 108 VAL A CA 1
ATOM 813 C C . VAL A 1 108 ? -37.193 -5.318 29.957 1.00 52.16 108 VAL A C 1
ATOM 815 O O . VAL A 1 108 ? -38.153 -5.828 30.530 1.00 52.16 108 VAL A O 1
ATOM 818 N N . GLN A 1 109 ? -36.874 -4.033 30.079 1.00 50.91 109 GLN A N 1
ATOM 819 C CA . GLN A 1 109 ? -37.771 -3.051 30.667 1.00 50.91 109 GLN A CA 1
ATOM 820 C C . GLN A 1 109 ? -39.098 -3.145 29.891 1.00 50.91 109 GLN A C 1
ATOM 822 O O . GLN A 1 109 ? -39.099 -2.899 28.677 1.00 50.91 109 GLN A O 1
ATOM 827 N N . PRO A 1 110 ? -40.212 -3.581 30.508 1.00 47.09 110 PRO A N 1
ATOM 828 C CA . PRO A 1 110 ? -41.453 -3.724 29.769 1.00 47.09 110 PRO A CA 1
ATOM 829 C C . PRO A 1 110 ? -41.891 -2.337 29.299 1.00 47.09 110 PRO A C 1
ATOM 831 O O . PRO A 1 110 ? -41.916 -1.377 30.070 1.00 47.09 110 PRO A O 1
ATOM 834 N N . SER A 1 111 ? -42.202 -2.226 28.007 1.00 51.72 111 SER A N 1
ATOM 835 C CA . SER A 1 111 ? -42.740 -0.995 27.431 1.00 51.72 111 SER A CA 1
ATOM 836 C C . SER A 1 111 ? -44.006 -0.571 28.188 1.00 51.72 111 SER A C 1
ATOM 838 O O . SER A 1 111 ? -44.862 -1.421 28.439 1.00 51.72 111 SER A O 1
ATOM 840 N N . PRO A 1 112 ? -44.191 0.723 28.510 1.00 55.47 112 PRO A N 1
ATOM 841 C CA . PRO A 1 112 ? -45.299 1.191 29.348 1.00 55.47 112 PRO A CA 1
ATOM 842 C C . PRO A 1 112 ? -46.669 1.215 28.639 1.00 55.47 112 PRO A C 1
ATOM 844 O O . PRO A 1 112 ? -47.585 1.898 29.086 1.00 55.47 112 PRO A O 1
ATOM 847 N N . PHE A 1 113 ? -46.850 0.468 27.545 1.00 54.72 113 PHE A N 1
ATOM 848 C CA . PHE A 1 113 ? -48.077 0.493 26.750 1.00 54.72 113 PHE A CA 1
ATOM 849 C C . PHE A 1 113 ? -48.552 -0.908 26.371 1.00 54.72 113 PHE A C 1
ATOM 851 O O . PHE A 1 113 ? -48.621 -1.266 25.199 1.00 54.72 113 PHE A O 1
ATOM 858 N N . VAL A 1 114 ? -48.967 -1.683 27.369 1.00 52.50 114 VAL A N 1
ATOM 859 C CA . VAL A 1 114 ? -50.065 -2.630 27.165 1.00 52.50 114 VAL A CA 1
ATOM 860 C C . VAL A 1 114 ? -51.230 -2.088 27.978 1.00 52.50 114 VAL A C 1
ATOM 862 O O . VAL A 1 114 ? -51.234 -2.148 29.203 1.00 52.50 114 VAL A O 1
ATOM 865 N N . LYS A 1 115 ? -52.185 -1.461 27.282 1.00 49.47 115 LYS A N 1
ATOM 866 C CA . LYS A 1 115 ? -53.493 -1.121 27.847 1.00 49.47 115 LYS A CA 1
ATOM 867 C C . LYS A 1 115 ? -54.049 -2.379 28.512 1.00 49.47 115 LYS A C 1
ATOM 869 O O . LYS A 1 115 ? -54.221 -3.391 27.838 1.00 49.47 115 LYS A O 1
ATOM 874 N N . ASN A 1 116 ? -54.345 -2.280 29.804 1.00 49.94 116 ASN A N 1
ATOM 875 C CA . ASN A 1 116 ? -55.194 -3.223 30.518 1.00 49.94 116 ASN A CA 1
ATOM 876 C C . ASN A 1 116 ? -56.491 -3.417 29.721 1.00 49.94 116 ASN A C 1
ATOM 878 O O . ASN A 1 116 ? -57.336 -2.523 29.694 1.00 49.94 116 ASN A O 1
ATOM 882 N N . LEU A 1 117 ? -56.641 -4.558 29.053 1.00 50.84 117 LEU A N 1
ATOM 883 C CA . LEU A 1 117 ? -57.959 -5.062 28.695 1.00 50.84 117 LEU A CA 1
ATOM 884 C C . LEU A 1 117 ? -58.477 -5.768 29.950 1.00 50.84 117 LEU A C 1
ATOM 886 O O . LEU A 1 117 ? -57.906 -6.759 30.399 1.00 50.84 117 LEU A O 1
ATOM 890 N N . THR A 1 118 ? -59.475 -5.155 30.576 1.00 52.03 118 THR A N 1
ATOM 891 C CA . THR A 1 118 ? -60.148 -5.618 31.791 1.00 52.03 118 THR A CA 1
ATOM 892 C C . THR A 1 118 ? -60.899 -6.937 31.572 1.00 52.03 118 THR A C 1
ATOM 894 O O . THR A 1 118 ? -61.253 -7.264 30.436 1.00 52.03 118 THR A O 1
ATOM 897 N N . PRO A 1 119 ? -61.153 -7.701 32.652 1.00 53.00 119 PRO A N 1
ATOM 898 C CA . PRO A 1 119 ? -61.896 -8.948 32.594 1.00 53.00 119 PRO A CA 1
ATOM 899 C C . PRO A 1 119 ? -63.399 -8.650 32.514 1.00 53.00 119 PRO A C 1
ATOM 901 O O . PRO A 1 119 ? -64.059 -8.544 33.536 1.00 53.00 119 PRO A O 1
ATOM 904 N N . ASP A 1 120 ? -63.933 -8.535 31.300 1.00 48.28 120 ASP A N 1
ATOM 905 C CA . ASP A 1 120 ? -65.377 -8.620 31.036 1.00 48.28 120 ASP A CA 1
ATOM 906 C C . ASP A 1 120 ? -65.657 -9.849 30.161 1.00 48.28 120 ASP A C 1
ATOM 908 O O . ASP A 1 120 ? -66.121 -9.776 29.024 1.00 48.28 120 ASP A O 1
ATOM 912 N N . GLN A 1 121 ? -65.327 -11.015 30.719 1.00 55.47 121 GLN A N 1
ATOM 913 C CA . GLN A 1 121 ? -66.086 -12.233 30.455 1.00 55.47 121 GLN A CA 1
ATOM 914 C C . GLN A 1 121 ? -67.080 -12.433 31.603 1.00 55.47 121 GLN A C 1
ATOM 916 O O . GLN A 1 121 ? -66.899 -13.311 32.438 1.00 55.47 121 GLN A O 1
ATOM 921 N N . GLU A 1 122 ? -68.144 -11.633 31.615 1.00 44.53 122 GLU A N 1
ATOM 922 C CA . GLU A 1 122 ? -69.453 -12.061 32.107 1.00 44.53 122 GLU A CA 1
ATOM 923 C C . GLU A 1 122 ? -70.537 -11.592 31.120 1.00 44.53 122 GLU A C 1
ATOM 925 O O . GLU A 1 122 ? -70.504 -10.474 30.615 1.00 44.53 122 GLU A O 1
ATOM 930 N N . ALA A 1 123 ? -71.502 -12.485 30.871 1.00 41.47 123 ALA A N 1
ATOM 931 C CA . ALA A 1 123 ? -72.742 -12.326 30.101 1.00 41.47 123 ALA A CA 1
ATOM 932 C C . ALA A 1 123 ? -72.670 -12.373 28.555 1.00 41.47 123 ALA A C 1
ATOM 934 O O . ALA A 1 123 ? -72.785 -11.358 27.865 1.00 41.47 123 ALA A O 1
ATOM 935 N N . ARG A 1 124 ? -72.687 -13.596 28.007 1.00 36.62 124 ARG A N 1
ATOM 936 C CA . 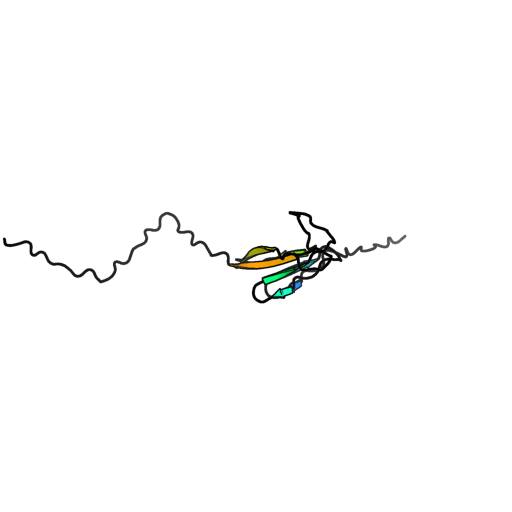ARG A 1 124 ? -73.874 -14.148 27.317 1.00 36.62 124 ARG A CA 1
ATOM 937 C C . ARG A 1 124 ? -73.785 -15.660 27.152 1.00 36.62 124 ARG A C 1
ATOM 939 O O . ARG A 1 124 ? -72.703 -16.140 26.760 1.00 36.62 124 ARG A O 1
#

Secondary structure (DSSP, 8-state):
------------SPPPEEETTEEEEESSTTPPPPEEETTEEEEE-SS-B--SS------SEEEEPPTTEEEEEEE--S-B-TTSEEEEEEEEE--------TT--------S------------